Protein AF-A0A7S2RUH0-F1 (afdb_monomer)

Structure (mmCIF, N/CA/C/O backbone):
data_AF-A0A7S2RUH0-F1
#
_entry.id   AF-A0A7S2RUH0-F1
#
loop_
_atom_site.group_PDB
_atom_site.id
_atom_site.type_symbol
_atom_site.label_atom_id
_atom_site.label_alt_id
_atom_site.label_comp_id
_atom_site.label_asym_id
_atom_site.label_entity_id
_atom_site.label_seq_id
_atom_site.pdbx_PDB_ins_code
_atom_site.Cartn_x
_atom_site.Cartn_y
_atom_site.Cartn_z
_atom_site.occupancy
_atom_site.B_iso_or_equiv
_atom_site.auth_seq_id
_atom_site.auth_comp_id
_atom_site.auth_asym_id
_atom_site.auth_atom_id
_atom_site.pdbx_PDB_model_num
ATOM 1 N N . MET A 1 1 ? 20.802 -11.070 -9.646 1.00 83.31 1 MET A N 1
ATOM 2 C CA . MET A 1 1 ? 21.629 -9.842 -9.595 1.00 83.31 1 MET A CA 1
ATOM 3 C C . MET A 1 1 ? 21.119 -8.973 -8.453 1.00 83.31 1 MET A C 1
ATOM 5 O O . MET A 1 1 ? 19.918 -9.029 -8.209 1.00 83.31 1 MET A O 1
ATOM 9 N N . PRO A 1 2 ? 21.977 -8.237 -7.728 1.00 94.25 2 PRO A N 1
ATOM 10 C CA . PRO A 1 2 ? 21.528 -7.386 -6.628 1.00 94.25 2 PRO A CA 1
ATOM 11 C C . PRO A 1 2 ? 20.692 -6.205 -7.138 1.00 94.25 2 PRO A C 1
ATOM 13 O O . PRO A 1 2 ? 20.879 -5.739 -8.265 1.00 94.25 2 PRO A O 1
ATOM 16 N N . TYR A 1 3 ? 19.789 -5.698 -6.300 1.00 96.81 3 TYR A N 1
ATOM 17 C CA . TYR A 1 3 ? 19.123 -4.422 -6.561 1.00 96.81 3 TYR A CA 1
ATOM 18 C C . TYR A 1 3 ? 20.154 -3.283 -6.659 1.00 96.81 3 TYR A C 1
ATOM 20 O O . TYR A 1 3 ? 21.209 -3.329 -6.032 1.00 96.81 3 TYR A O 1
ATOM 28 N N . GLY A 1 4 ? 19.857 -2.280 -7.482 1.00 95.31 4 GLY A N 1
ATOM 29 C CA . GLY A 1 4 ? 20.740 -1.167 -7.834 1.00 95.31 4 GLY A CA 1
ATOM 30 C C . GLY A 1 4 ? 21.645 -1.430 -9.044 1.00 95.31 4 GLY A C 1
ATOM 31 O O . GLY A 1 4 ? 22.291 -0.504 -9.532 1.00 95.31 4 GLY A O 1
ATOM 32 N N . CYS A 1 5 ? 21.696 -2.658 -9.572 1.00 94.56 5 CYS A N 1
ATOM 33 C CA . CYS A 1 5 ? 22.554 -2.964 -10.716 1.00 94.56 5 CYS A CA 1
ATOM 34 C C . CYS A 1 5 ? 22.022 -2.386 -12.043 1.00 94.56 5 CYS A C 1
ATOM 36 O O . CYS A 1 5 ? 20.813 -2.283 -12.275 1.00 94.56 5 CYS A O 1
ATOM 38 N N . LYS A 1 6 ? 22.960 -2.036 -12.933 1.00 92.56 6 LYS A N 1
ATOM 39 C CA . LYS A 1 6 ? 22.695 -1.626 -14.316 1.00 92.56 6 LYS A CA 1
ATOM 40 C C . LYS A 1 6 ? 22.646 -2.861 -15.213 1.00 92.56 6 LYS A C 1
ATOM 42 O O . LYS A 1 6 ? 23.662 -3.525 -15.408 1.00 92.56 6 LYS A O 1
ATOM 47 N N . LEU A 1 7 ? 21.486 -3.133 -15.795 1.00 90.44 7 LEU A N 1
ATOM 48 C CA . LEU A 1 7 ? 21.269 -4.219 -16.744 1.00 90.44 7 LEU A CA 1
ATOM 49 C C . LEU A 1 7 ? 21.368 -3.675 -18.165 1.00 90.44 7 LEU A C 1
ATOM 51 O O . LEU A 1 7 ? 20.689 -2.712 -18.517 1.00 90.44 7 LEU A O 1
ATOM 55 N N . ARG A 1 8 ? 22.216 -4.282 -18.992 1.00 87.94 8 ARG A N 1
ATOM 56 C CA . ARG A 1 8 ? 22.349 -3.926 -20.410 1.00 87.94 8 ARG A CA 1
ATOM 57 C C . ARG A 1 8 ? 21.547 -4.893 -21.267 1.00 87.94 8 ARG A C 1
ATOM 59 O O . ARG A 1 8 ? 21.466 -6.079 -20.950 1.00 87.94 8 ARG A O 1
ATOM 66 N N . SER A 1 9 ? 20.974 -4.385 -22.355 1.00 84.00 9 SER A N 1
ATOM 67 C CA . SER A 1 9 ? 20.269 -5.234 -23.315 1.00 84.00 9 SER A CA 1
ATOM 68 C C . SER A 1 9 ? 21.210 -6.269 -23.944 1.00 84.00 9 SER A C 1
ATOM 70 O O . SER A 1 9 ? 22.356 -5.958 -24.267 1.00 84.00 9 SER A O 1
ATOM 72 N N . ARG A 1 10 ? 20.718 -7.501 -24.133 1.00 77.06 10 ARG A N 1
ATOM 73 C CA . ARG A 1 10 ? 21.500 -8.633 -24.669 1.00 77.06 10 ARG A CA 1
ATOM 74 C C . ARG A 1 10 ? 21.819 -8.486 -26.160 1.00 77.06 10 ARG A C 1
ATOM 76 O O . ARG A 1 10 ? 22.752 -9.111 -26.653 1.00 77.06 10 ARG A O 1
ATOM 83 N N . ASN A 1 11 ? 21.036 -7.699 -26.897 1.00 73.44 11 ASN A N 1
ATOM 84 C CA . ASN A 1 11 ? 21.302 -7.431 -28.305 1.00 73.44 11 ASN A CA 1
ATOM 85 C C . ASN A 1 11 ? 22.430 -6.391 -28.428 1.00 73.44 11 ASN A C 1
ATOM 87 O O . ASN A 1 11 ? 22.303 -5.249 -27.997 1.00 73.44 11 ASN A O 1
ATOM 91 N N . ASN A 1 12 ? 23.537 -6.800 -29.049 1.00 54.56 12 ASN A N 1
ATOM 92 C CA . ASN A 1 12 ? 24.797 -6.061 -29.237 1.00 54.56 12 ASN A CA 1
ATOM 93 C C . ASN A 1 12 ? 24.691 -4.752 -30.063 1.00 54.56 12 ASN A C 1
ATOM 95 O O . ASN A 1 12 ? 25.675 -4.290 -30.627 1.00 54.56 12 ASN A O 1
ATOM 99 N N . ARG A 1 13 ? 23.506 -4.135 -30.152 1.00 69.00 13 ARG A N 1
ATOM 100 C CA . ARG A 1 13 ? 23.274 -2.834 -30.794 1.00 69.00 13 ARG A CA 1
ATOM 101 C C . ARG A 1 13 ? 23.440 -1.653 -29.832 1.00 69.00 13 ARG A C 1
ATOM 103 O O . ARG A 1 13 ? 23.241 -0.530 -30.244 1.00 69.00 13 ARG A O 1
ATOM 110 N N . GLY A 1 14 ? 23.809 -1.882 -28.570 1.00 58.62 14 GLY A N 1
ATOM 111 C CA . GLY A 1 14 ? 24.535 -0.896 -27.756 1.00 58.62 14 GLY A CA 1
ATOM 112 C C . GLY A 1 14 ? 23.761 0.232 -27.056 1.00 58.62 14 GLY A C 1
ATOM 113 O O . GLY A 1 14 ? 24.355 0.872 -26.192 1.00 58.62 14 GLY A O 1
ATOM 114 N N . TYR A 1 15 ? 22.475 0.478 -27.329 1.00 68.88 15 TYR A N 1
ATOM 115 C CA . TYR A 1 15 ? 21.868 1.763 -26.918 1.00 68.88 15 TYR A CA 1
ATOM 116 C C . TYR A 1 15 ? 20.900 1.747 -25.716 1.00 68.88 15 TYR A C 1
ATOM 118 O O . TYR A 1 1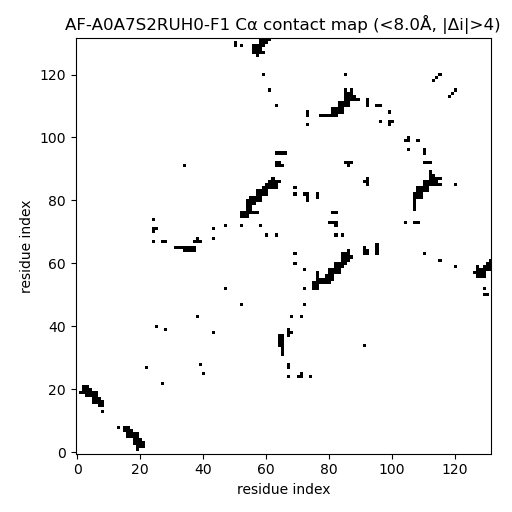5 ? 20.440 2.811 -25.318 1.00 68.88 15 TYR A O 1
ATOM 126 N N . GLY A 1 16 ? 20.614 0.600 -25.083 1.00 84.62 16 GLY A N 1
ATOM 127 C CA . GLY A 1 16 ? 19.641 0.517 -23.976 1.00 84.62 16 GLY A CA 1
ATOM 128 C C . GLY A 1 16 ? 20.177 -0.138 -22.700 1.00 84.62 16 GLY A C 1
ATOM 129 O O . GLY A 1 16 ? 20.807 -1.199 -22.746 1.00 84.62 16 GLY A O 1
ATOM 130 N N . PHE A 1 17 ? 19.893 0.470 -21.547 1.00 90.50 17 PHE A N 1
ATOM 131 C CA . PHE A 1 17 ? 20.092 -0.129 -20.227 1.00 90.50 17 PHE A CA 1
ATOM 132 C C . PHE A 1 17 ? 18.894 0.164 -19.317 1.00 90.50 17 PHE A C 1
ATOM 134 O O . PHE A 1 17 ? 18.179 1.137 -19.535 1.00 90.50 17 PHE A O 1
ATOM 141 N N . VAL A 1 18 ? 18.713 -0.646 -18.276 1.00 93.00 18 VAL A N 1
ATOM 142 C CA . VAL A 1 18 ? 17.738 -0.410 -17.201 1.00 93.00 18 VAL A CA 1
ATOM 143 C C . VAL A 1 18 ? 18.412 -0.555 -15.839 1.00 93.00 18 VAL A C 1
ATOM 145 O O . VAL A 1 18 ? 19.437 -1.229 -15.719 1.00 93.00 18 VAL A O 1
ATOM 148 N N . TYR A 1 19 ? 17.849 0.074 -14.810 1.00 94.56 19 TYR A N 1
ATOM 149 C CA . TYR A 1 19 ? 18.255 -0.137 -13.421 1.00 94.56 19 TYR A CA 1
ATOM 150 C C . TYR A 1 19 ? 17.253 -1.052 -12.724 1.00 94.56 19 TYR A C 1
ATOM 152 O O . TYR A 1 19 ? 16.047 -0.832 -12.808 1.00 94.56 19 TYR A O 1
ATOM 160 N N . LEU A 1 20 ? 17.753 -2.070 -12.024 1.00 95.06 20 LEU A N 1
ATOM 161 C CA . LEU A 1 20 ? 16.914 -2.964 -11.232 1.00 95.06 20 LEU A CA 1
ATOM 162 C C . LEU A 1 20 ? 16.699 -2.366 -9.838 1.00 95.06 20 LEU A C 1
ATOM 164 O O . LEU A 1 20 ? 17.609 -2.402 -9.016 1.00 95.06 20 LEU A O 1
ATOM 168 N N . LEU A 1 21 ? 15.518 -1.825 -9.550 1.00 96.12 21 LEU A N 1
ATOM 169 C CA . LEU A 1 21 ? 15.207 -1.219 -8.250 1.00 96.12 21 LEU A CA 1
ATOM 170 C C . LEU A 1 21 ? 14.469 -2.198 -7.335 1.00 96.12 21 LEU A C 1
ATOM 172 O O . LEU A 1 21 ? 13.692 -3.028 -7.804 1.00 96.12 21 LEU A O 1
ATOM 176 N N . LYS A 1 22 ? 14.717 -2.098 -6.024 1.00 95.75 22 LYS A N 1
ATOM 177 C CA . LYS A 1 22 ? 13.953 -2.858 -5.028 1.00 95.75 22 LYS A CA 1
ATOM 178 C C . LYS A 1 22 ? 12.527 -2.297 -4.976 1.00 95.75 22 LYS A C 1
ATOM 180 O O . LYS A 1 22 ? 12.402 -1.078 -4.871 1.00 95.75 22 LYS A O 1
ATOM 185 N N . PRO A 1 23 ? 11.475 -3.133 -5.012 1.00 94.69 23 PRO A N 1
ATOM 186 C CA . PRO A 1 23 ? 10.105 -2.650 -4.898 1.00 94.69 23 PRO A CA 1
ATOM 187 C C . PRO A 1 23 ? 9.880 -1.881 -3.592 1.00 94.69 23 PRO A C 1
ATOM 189 O O . PRO A 1 23 ? 10.263 -2.339 -2.512 1.00 94.69 23 PRO A O 1
ATOM 192 N N . THR A 1 24 ? 9.234 -0.725 -3.701 1.00 96.44 24 THR A N 1
ATOM 193 C CA . THR A 1 24 ? 8.676 0.038 -2.579 1.00 96.44 24 THR A CA 1
ATOM 194 C C . THR A 1 24 ? 7.255 0.461 -2.945 1.00 96.44 24 THR A C 1
ATOM 196 O O . THR A 1 24 ? 6.957 0.540 -4.137 1.00 96.44 24 THR A O 1
ATOM 199 N N . PRO A 1 25 ? 6.377 0.757 -1.972 1.00 96.38 25 PRO A N 1
ATOM 200 C CA . PRO A 1 25 ? 5.065 1.339 -2.244 1.00 96.38 25 PRO A CA 1
ATOM 201 C C . PRO A 1 25 ? 5.090 2.527 -3.218 1.00 96.38 25 PRO A C 1
ATOM 203 O O . PRO A 1 25 ? 4.273 2.557 -4.125 1.00 96.38 25 PRO A O 1
ATOM 206 N N . GLU A 1 26 ? 6.055 3.447 -3.122 1.00 95.50 26 GLU A N 1
ATOM 207 C CA . GLU A 1 26 ? 6.181 4.592 -4.045 1.00 95.50 26 GLU A CA 1
ATOM 208 C C . GLU A 1 26 ? 6.466 4.139 -5.483 1.00 95.50 26 GLU A C 1
ATOM 210 O O . GLU A 1 26 ? 5.807 4.559 -6.430 1.00 95.50 26 GLU A O 1
ATOM 215 N N . LEU A 1 27 ? 7.429 3.229 -5.667 1.00 95.62 27 LEU A N 1
ATOM 216 C CA . LEU A 1 27 ? 7.750 2.692 -6.993 1.00 95.62 27 LEU A CA 1
ATOM 217 C C . LEU A 1 27 ? 6.613 1.826 -7.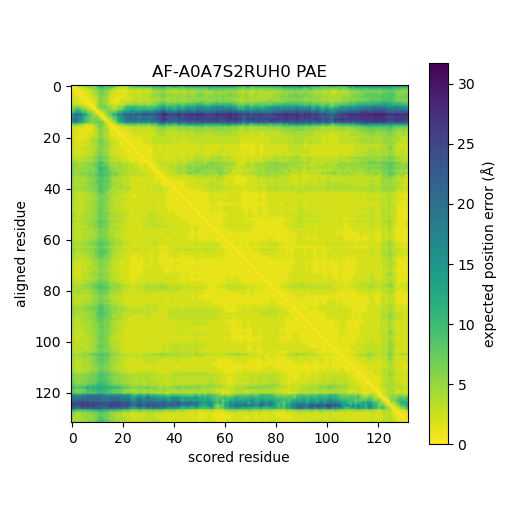549 1.00 95.62 27 LEU A C 1
ATOM 219 O O . LEU A 1 27 ? 6.359 1.830 -8.755 1.00 95.62 27 LEU A O 1
ATOM 223 N N . TRP A 1 28 ? 5.913 1.105 -6.673 1.00 94.69 28 TRP A N 1
ATOM 224 C CA . TRP A 1 28 ? 4.750 0.308 -7.036 1.00 94.69 28 TRP A CA 1
ATOM 225 C C . TRP A 1 28 ? 3.605 1.199 -7.511 1.00 94.69 28 TRP A C 1
ATOM 227 O O . TRP A 1 28 ? 3.051 0.959 -8.576 1.00 94.69 28 TRP A O 1
ATOM 237 N N . VAL A 1 29 ? 3.316 2.286 -6.793 1.00 92.25 29 VAL A N 1
ATOM 238 C CA . VAL A 1 29 ? 2.292 3.272 -7.165 1.00 92.25 29 VAL A CA 1
ATOM 239 C C . VAL A 1 29 ? 2.509 3.842 -8.567 1.00 92.25 29 VAL A C 1
ATOM 241 O O . VAL A 1 29 ? 1.542 4.055 -9.290 1.00 92.25 29 VAL A O 1
ATOM 244 N N . LYS A 1 30 ? 3.762 4.020 -8.998 1.00 92.25 30 LYS A N 1
ATOM 245 C CA . LYS A 1 30 ? 4.086 4.497 -10.356 1.00 92.25 30 LYS A CA 1
ATOM 246 C C . LYS A 1 30 ? 3.934 3.447 -11.457 1.00 92.25 30 LYS A C 1
ATOM 248 O O . LYS A 1 30 ? 3.941 3.812 -12.628 1.00 92.25 30 LYS A O 1
ATOM 253 N N . SER A 1 31 ? 3.884 2.163 -11.108 1.00 91.88 31 SER A N 1
ATOM 254 C CA . SER A 1 31 ? 3.910 1.046 -12.065 1.00 91.88 31 SER A CA 1
ATOM 255 C C . SER A 1 31 ? 2.699 0.117 -11.981 1.00 91.88 31 SER A C 1
ATOM 257 O O . SER A 1 31 ? 2.585 -0.802 -12.792 1.00 91.88 31 SER A O 1
ATOM 259 N N . LEU A 1 32 ? 1.792 0.347 -11.028 1.00 92.25 32 LEU A N 1
ATOM 260 C CA . LEU A 1 32 ? 0.583 -0.448 -10.871 1.00 92.25 32 LEU A CA 1
ATOM 261 C C . LEU A 1 32 ? -0.363 -0.282 -12.065 1.00 92.25 32 LEU A C 1
ATOM 263 O O . LEU A 1 32 ? -0.398 0.745 -12.742 1.00 92.25 32 LEU A O 1
ATOM 267 N N . ASN A 1 33 ? -1.182 -1.305 -12.296 1.00 89.62 33 ASN A N 1
ATOM 268 C CA . ASN A 1 33 ? -2.251 -1.232 -13.282 1.00 89.62 33 ASN A CA 1
ATOM 269 C C . ASN A 1 33 ? -3.422 -0.437 -12.700 1.00 89.62 33 ASN A C 1
ATOM 271 O O . ASN A 1 33 ? -4.104 -0.901 -11.784 1.00 89.62 33 ASN A O 1
ATOM 275 N N . HIS A 1 34 ? -3.655 0.759 -13.237 1.00 92.19 34 HIS A N 1
ATOM 276 C CA . HIS A 1 34 ? -4.736 1.626 -12.786 1.00 92.19 34 HIS A CA 1
ATOM 277 C C . HIS A 1 34 ? -6.103 1.016 -13.095 1.00 92.19 34 HIS A C 1
ATOM 279 O O . HIS A 1 34 ? -6.443 0.758 -14.249 1.00 92.19 34 HIS A O 1
ATOM 285 N N . ARG A 1 35 ? -6.906 0.830 -12.046 1.00 92.62 35 ARG A N 1
ATOM 286 C CA . ARG A 1 35 ? -8.329 0.454 -12.134 1.00 92.62 35 ARG A CA 1
ATOM 287 C C . ARG A 1 35 ? -9.248 1.595 -11.710 1.00 92.62 35 ARG A C 1
ATOM 289 O O . ARG A 1 35 ? -10.428 1.608 -12.043 1.00 92.62 35 ARG A O 1
ATOM 296 N N . THR A 1 36 ? -8.701 2.528 -10.943 1.00 94.69 36 THR A N 1
ATOM 297 C CA . THR A 1 36 ? -9.372 3.691 -10.368 1.00 94.69 36 THR A CA 1
ATOM 298 C C . THR A 1 36 ? -8.417 4.879 -10.399 1.00 94.69 36 THR A C 1
ATOM 300 O O . THR A 1 36 ? -7.206 4.708 -10.573 1.00 94.69 36 THR A O 1
ATOM 303 N N . GLN A 1 37 ? -8.943 6.076 -10.138 1.00 96.31 37 GLN A N 1
ATOM 304 C CA . GLN A 1 37 ? -8.096 7.165 -9.661 1.00 96.31 37 GLN A CA 1
ATOM 305 C C . GLN A 1 37 ? -7.400 6.723 -8.365 1.00 96.31 37 GLN A C 1
ATOM 307 O O . GLN A 1 37 ? -7.984 5.987 -7.561 1.00 96.31 37 GLN A O 1
ATOM 312 N N . ILE A 1 38 ? -6.142 7.124 -8.192 1.00 96.31 38 ILE A N 1
ATOM 313 C CA . ILE A 1 38 ? -5.327 6.751 -7.034 1.00 96.31 38 ILE A CA 1
ATOM 314 C C . ILE A 1 38 ? -4.887 7.975 -6.238 1.00 96.31 38 ILE A C 1
ATOM 316 O O . ILE A 1 38 ? -4.920 9.102 -6.733 1.00 96.31 38 ILE A O 1
ATOM 320 N N . ILE A 1 39 ? -4.442 7.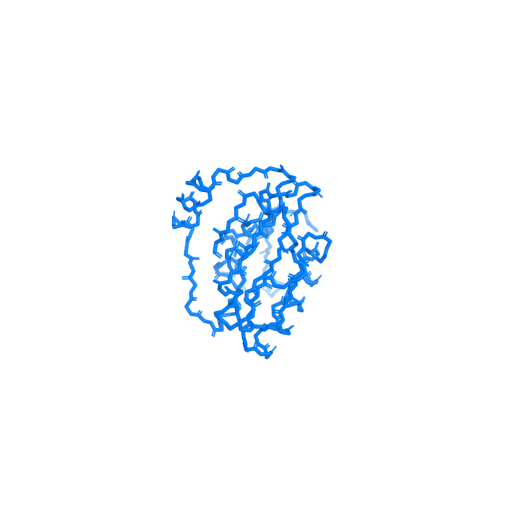706 -5.014 1.00 95.06 39 ILE A N 1
ATOM 321 C CA . ILE A 1 39 ? -3.795 8.667 -4.125 1.00 95.06 39 ILE A CA 1
ATOM 322 C C . ILE A 1 39 ? -2.293 8.609 -4.387 1.00 95.06 39 ILE A C 1
ATOM 324 O O . ILE A 1 39 ? -1.718 7.521 -4.487 1.00 95.06 39 ILE A O 1
ATOM 328 N N . HIS A 1 40 ? -1.668 9.776 -4.519 1.00 94.56 40 HIS A N 1
ATOM 329 C CA . HIS A 1 40 ? -0.243 9.894 -4.803 1.00 94.56 40 HIS A CA 1
ATOM 330 C C . HIS A 1 40 ? 0.576 10.141 -3.532 1.00 94.56 40 HIS A C 1
ATOM 332 O O . HIS A 1 40 ? 0.056 10.400 -2.452 1.00 94.56 40 HIS A O 1
ATOM 338 N N . GLU A 1 41 ? 1.893 10.039 -3.674 1.00 93.44 41 GLU A N 1
ATOM 339 C CA . GLU A 1 41 ? 2.868 9.930 -2.583 1.00 93.44 41 GLU A CA 1
ATOM 340 C C . GLU A 1 41 ? 2.785 11.059 -1.548 1.00 93.44 41 GLU A C 1
ATOM 342 O O . GLU A 1 41 ? 2.939 10.797 -0.358 1.00 93.44 41 GLU A O 1
ATOM 347 N N . LEU A 1 42 ? 2.515 12.294 -1.981 1.00 96.44 42 LEU A N 1
ATOM 348 C CA . LEU A 1 42 ? 2.399 13.446 -1.080 1.00 96.44 42 LEU A CA 1
ATOM 349 C C . LEU A 1 42 ? 1.164 13.342 -0.182 1.00 96.44 42 LEU A C 1
ATOM 351 O O . LEU A 1 42 ? 1.267 13.536 1.029 1.00 96.44 42 LEU A O 1
ATOM 355 N N . ASP A 1 43 ? 0.024 12.970 -0.759 1.00 97.94 43 ASP A N 1
ATOM 356 C CA . ASP A 1 43 ? -1.220 12.791 -0.015 1.00 97.94 43 ASP A CA 1
ATOM 357 C C . ASP A 1 43 ? -1.119 11.572 0.905 1.00 97.94 43 ASP A C 1
ATOM 359 O O . ASP A 1 43 ? -1.466 11.662 2.079 1.00 97.94 43 ASP A O 1
ATOM 363 N N . ILE A 1 44 ? -0.551 10.459 0.420 1.00 97.88 44 ILE A N 1
ATOM 364 C CA . ILE A 1 44 ? -0.271 9.272 1.242 1.00 97.88 44 ILE A CA 1
ATOM 365 C C . ILE A 1 44 ? 0.602 9.658 2.444 1.00 97.88 44 ILE A C 1
ATOM 367 O O . ILE A 1 44 ? 0.281 9.302 3.578 1.00 97.88 44 ILE A O 1
ATOM 371 N N . ALA A 1 45 ? 1.692 10.400 2.233 1.00 97.75 45 ALA A N 1
ATOM 372 C CA . ALA A 1 45 ? 2.574 10.829 3.315 1.00 97.75 45 ALA A CA 1
ATOM 373 C C . ALA A 1 45 ? 1.843 11.721 4.329 1.00 97.75 45 ALA A C 1
ATOM 375 O O . ALA A 1 45 ? 1.993 11.537 5.537 1.00 97.75 45 ALA A O 1
ATOM 376 N N . HIS A 1 46 ? 1.015 12.652 3.853 1.00 98.38 46 HIS A N 1
ATOM 377 C CA . HIS A 1 46 ? 0.237 13.522 4.725 1.00 98.38 46 HIS A CA 1
ATOM 378 C C . HIS A 1 46 ? -0.801 12.735 5.538 1.00 98.38 46 HIS A C 1
ATOM 380 O O . HIS A 1 46 ? -0.819 12.834 6.763 1.00 98.38 46 HIS A O 1
ATOM 386 N N . ILE A 1 47 ? -1.612 11.904 4.881 1.00 98.50 47 ILE A N 1
ATOM 387 C CA . ILE A 1 47 ? -2.676 11.109 5.509 1.00 98.50 47 ILE A CA 1
ATOM 388 C C . ILE A 1 47 ? -2.092 10.148 6.543 1.00 98.50 47 ILE A C 1
ATOM 390 O O . ILE A 1 47 ? -2.552 10.109 7.680 1.00 98.50 47 ILE A O 1
ATOM 394 N N . THR A 1 48 ? -1.053 9.393 6.179 1.00 98.19 48 THR A N 1
ATOM 395 C CA . THR A 1 48 ? -0.426 8.426 7.097 1.00 98.19 48 THR A CA 1
ATOM 396 C C . THR A 1 48 ? 0.170 9.104 8.334 1.00 98.19 48 THR A C 1
ATOM 398 O O . THR A 1 48 ? 0.077 8.552 9.432 1.00 98.19 48 THR A O 1
ATOM 401 N N . CYS A 1 49 ? 0.712 10.317 8.179 1.00 98.19 49 CYS A N 1
ATOM 402 C CA . CYS A 1 49 ? 1.198 11.140 9.283 1.00 98.19 49 CYS A CA 1
ATOM 403 C C . CYS A 1 49 ? 0.054 11.632 10.185 1.00 98.19 49 CYS A C 1
ATOM 405 O O . CYS A 1 49 ? 0.125 11.473 11.403 1.00 98.19 49 CYS A O 1
ATOM 407 N N . GLN A 1 50 ? -1.029 12.163 9.605 1.00 98.56 50 GLN A N 1
ATOM 408 C CA . GLN A 1 50 ? -2.195 12.647 10.360 1.00 98.56 50 GLN A CA 1
ATOM 409 C C . GLN A 1 50 ? -2.919 11.519 11.108 1.00 98.56 50 GLN A C 1
ATOM 411 O O . GLN A 1 50 ? -3.335 11.702 12.250 1.00 98.56 50 GLN A O 1
ATOM 416 N N . LEU A 1 51 ? -3.006 10.330 10.503 1.00 98.31 51 LEU A N 1
ATOM 417 C CA . LEU A 1 51 ? -3.540 9.120 11.135 1.00 98.31 51 LEU A CA 1
ATOM 418 C C . LEU A 1 51 ? -2.579 8.493 12.160 1.00 98.31 51 LEU A C 1
ATOM 420 O O . LEU A 1 51 ? -2.941 7.515 12.811 1.00 98.31 51 LEU A O 1
ATOM 424 N N . GLN A 1 52 ? -1.361 9.032 12.301 1.00 98.31 52 GLN A N 1
ATOM 425 C CA . GLN A 1 52 ? -0.317 8.543 13.208 1.00 98.31 52 GLN A CA 1
ATOM 426 C C . GLN A 1 52 ? -0.046 7.041 13.043 1.00 98.31 52 GLN A C 1
ATOM 428 O O . GLN A 1 52 ? 0.174 6.318 14.022 1.00 98.31 52 GLN A O 1
ATOM 433 N N . LEU A 1 53 ? -0.075 6.563 11.793 1.00 98.50 53 LEU A N 1
ATOM 434 C CA . LEU A 1 53 ? 0.124 5.149 11.508 1.00 98.50 53 LEU A CA 1
ATOM 435 C C . LEU A 1 53 ? 1.520 4.716 11.952 1.00 98.50 53 LEU A C 1
ATOM 437 O O . LEU A 1 53 ? 2.525 5.364 11.656 1.00 98.50 53 LEU A O 1
ATOM 441 N N . ARG A 1 54 ? 1.578 3.586 12.652 1.00 98.38 54 ARG A N 1
ATOM 442 C CA . ARG A 1 54 ? 2.818 3.004 13.169 1.00 98.38 54 ARG A CA 1
ATOM 443 C C . ARG A 1 54 ? 2.768 1.474 13.112 1.00 98.38 54 ARG A C 1
ATOM 445 O O . ARG A 1 54 ? 1.679 0.913 12.940 1.00 98.38 54 ARG A O 1
ATOM 452 N N . PRO A 1 55 ? 3.914 0.795 13.290 1.00 98.56 55 PRO A N 1
ATOM 453 C CA . PRO A 1 55 ? 3.969 -0.659 13.337 1.00 98.56 55 PRO A CA 1
ATOM 454 C C . PRO A 1 55 ? 2.941 -1.265 14.293 1.00 98.56 55 PRO A C 1
ATOM 456 O O . PRO A 1 55 ? 2.662 -0.718 15.361 1.00 98.56 55 PRO A O 1
ATOM 459 N N . ASN A 1 56 ? 2.420 -2.429 13.913 1.00 97.50 56 ASN A N 1
ATOM 460 C CA . ASN A 1 56 ? 1.493 -3.255 14.688 1.00 97.50 56 ASN A CA 1
ATOM 461 C C . ASN A 1 56 ? 0.078 -2.684 14.865 1.00 97.50 56 ASN A C 1
ATOM 463 O O . ASN A 1 56 ? -0.725 -3.241 15.612 1.00 97.50 56 ASN A O 1
ATOM 467 N N . MET A 1 57 ? -0.260 -1.603 14.161 1.00 97.38 57 MET A N 1
ATOM 468 C CA . MET A 1 57 ? -1.628 -1.099 14.131 1.00 97.38 57 MET A CA 1
ATOM 469 C C . MET A 1 57 ? -2.542 -1.957 13.250 1.00 97.38 57 MET A C 1
ATOM 471 O O . MET A 1 57 ? -2.178 -2.405 12.165 1.00 97.38 57 MET A O 1
ATOM 475 N N . VAL A 1 58 ? -3.774 -2.123 13.718 1.00 97.25 58 VAL A N 1
ATOM 476 C CA . VAL A 1 58 ? -4.929 -2.530 12.910 1.00 97.25 58 VAL A CA 1
ATOM 477 C C . VAL A 1 58 ? -5.551 -1.291 12.268 1.00 97.25 58 VAL A C 1
ATOM 479 O O . VAL A 1 58 ? -5.935 -0.369 12.992 1.00 97.25 58 VAL A O 1
ATOM 482 N N . VAL A 1 59 ? -5.662 -1.273 10.943 1.00 97.94 59 VAL A N 1
ATOM 483 C CA . VAL A 1 59 ? -6.183 -0.151 10.148 1.00 97.94 59 VAL A CA 1
ATOM 484 C C . VAL A 1 59 ? -7.336 -0.636 9.276 1.00 97.94 59 VAL A C 1
ATOM 486 O O . VAL A 1 59 ? -7.291 -1.748 8.748 1.00 97.94 59 VAL A O 1
ATOM 489 N N . LEU A 1 60 ? -8.369 0.191 9.140 1.00 97.81 60 LEU A N 1
ATOM 490 C CA . LEU A 1 60 ? -9.476 -0.042 8.213 1.00 97.81 60 LEU A CA 1
ATOM 491 C C . LEU A 1 60 ? -9.329 0.884 7.007 1.00 97.81 60 LEU A C 1
ATOM 493 O O . LEU A 1 60 ? -8.959 2.039 7.187 1.00 97.81 60 LEU A O 1
ATOM 497 N N . GLU A 1 61 ? -9.608 0.380 5.809 1.00 98.12 61 GLU A N 1
ATOM 498 C CA . GLU A 1 61 ? -9.596 1.152 4.562 1.00 98.12 61 GLU A CA 1
ATOM 499 C C . GLU A 1 61 ? -10.878 0.900 3.761 1.00 98.12 61 GLU A C 1
ATOM 501 O O . GLU A 1 61 ? -11.238 -0.255 3.525 1.00 98.12 61 GLU A O 1
ATOM 506 N N . ALA A 1 62 ? -11.539 1.953 3.283 1.00 97.06 62 ALA A N 1
ATOM 507 C CA . ALA A 1 62 ? -12.579 1.842 2.260 1.00 97.06 62 ALA A CA 1
ATOM 508 C C . ALA A 1 62 ? -12.570 3.074 1.332 1.00 97.06 62 ALA A C 1
ATOM 510 O O . ALA A 1 62 ? -12.814 4.186 1.777 1.00 97.06 62 ALA A O 1
ATOM 511 N N . GLY A 1 63 ? -12.363 2.971 0.014 1.00 97.56 63 GLY A N 1
ATOM 512 C CA . GLY A 1 63 ? -12.300 1.779 -0.840 1.00 97.56 63 GLY A CA 1
ATOM 513 C C . GLY A 1 63 ? -10.889 1.272 -1.185 1.00 97.56 63 GLY A C 1
ATOM 514 O O . GLY A 1 63 ? -9.964 2.067 -1.325 1.00 97.56 63 GLY A O 1
ATOM 515 N N . THR A 1 64 ? -10.737 -0.037 -1.433 1.00 97.94 64 THR A N 1
ATOM 516 C CA . THR A 1 64 ? -9.455 -0.647 -1.860 1.00 97.94 64 THR A CA 1
ATOM 517 C C . THR A 1 64 ? -8.944 -0.101 -3.201 1.00 97.94 64 THR A C 1
ATOM 519 O O . THR A 1 64 ? -7.756 0.194 -3.362 1.00 97.94 64 THR A O 1
ATOM 522 N N . GLY A 1 65 ? -9.822 0.009 -4.207 1.00 96.88 65 GLY A N 1
ATOM 523 C CA . GLY A 1 65 ? -9.492 0.554 -5.524 1.00 96.88 65 GLY A CA 1
ATOM 524 C C . GLY A 1 65 ? -8.302 -0.141 -6.204 1.00 96.88 65 GLY A C 1
ATOM 525 O O . GLY A 1 65 ? -8.288 -1.355 -6.429 1.00 96.88 65 GLY A O 1
ATOM 526 N N . SER A 1 66 ? -7.288 0.645 -6.575 1.00 97.00 66 SER A N 1
ATOM 527 C CA . SER A 1 66 ? -6.056 0.124 -7.195 1.00 97.00 66 SER A CA 1
ATOM 528 C C . SER A 1 66 ? -4.983 -0.298 -6.175 1.00 97.00 66 SER A C 1
ATOM 530 O O . SER 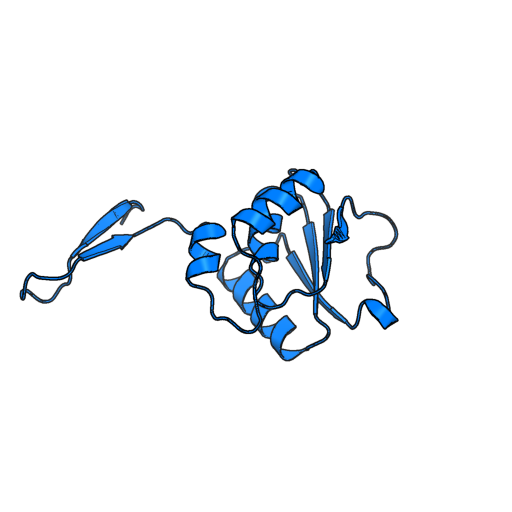A 1 66 ? -3.918 -0.762 -6.572 1.00 97.00 66 SER A O 1
ATOM 532 N N . GLY A 1 67 ? -5.240 -0.154 -4.869 1.00 97.19 67 GLY A N 1
ATOM 533 C CA . GLY A 1 67 ? -4.353 -0.623 -3.798 1.00 97.19 67 GLY A CA 1
ATOM 534 C C . GLY A 1 67 ? -3.129 0.255 -3.514 1.00 97.19 67 GLY A C 1
ATOM 535 O O . GLY A 1 67 ? -2.199 -0.206 -2.854 1.00 97.19 67 GLY A O 1
ATOM 536 N N . ALA A 1 68 ? -3.091 1.495 -4.014 1.00 97.56 68 ALA A N 1
ATOM 537 C CA . ALA A 1 68 ? -1.976 2.428 -3.809 1.00 97.56 68 ALA A CA 1
ATOM 538 C C . ALA A 1 68 ? -1.740 2.734 -2.318 1.00 97.56 68 ALA A C 1
ATOM 540 O O . ALA A 1 68 ? -0.649 2.500 -1.794 1.00 97.56 68 ALA A O 1
ATOM 541 N N . MET A 1 69 ? -2.787 3.195 -1.627 1.00 98.12 69 MET A N 1
ATOM 542 C CA . MET A 1 69 ? -2.746 3.486 -0.194 1.00 98.12 69 MET A CA 1
ATOM 543 C C . MET A 1 69 ? -2.560 2.205 0.632 1.00 98.12 69 MET A C 1
ATOM 545 O O . MET A 1 69 ? -1.726 2.183 1.537 1.00 98.12 69 MET A O 1
ATOM 549 N N . SER A 1 70 ? -3.213 1.104 0.246 1.00 98.31 70 SER A N 1
ATOM 550 C CA . SER A 1 70 ? -3.075 -0.197 0.908 1.00 98.31 70 SER A CA 1
ATOM 551 C C . SER A 1 70 ? -1.616 -0.660 1.018 1.00 98.31 70 SER A C 1
ATOM 553 O O . SER A 1 70 ? -1.180 -1.076 2.090 1.00 98.31 70 SER A O 1
ATOM 555 N N . HIS A 1 71 ? -0.816 -0.528 -0.051 1.00 98.06 71 HIS A N 1
ATOM 556 C CA . HIS A 1 71 ? 0.613 -0.878 -0.015 1.00 98.06 71 HIS A CA 1
ATOM 557 C C . HIS A 1 71 ? 1.403 -0.004 0.967 1.00 98.06 71 HIS A C 1
ATOM 559 O O . HIS A 1 71 ? 2.297 -0.498 1.661 1.00 98.06 71 HIS A O 1
ATOM 565 N N . ALA A 1 72 ? 1.085 1.291 1.034 1.00 98.19 72 ALA A N 1
ATOM 566 C CA . ALA A 1 72 ? 1.734 2.211 1.957 1.00 98.19 72 ALA A CA 1
ATOM 567 C C . ALA A 1 72 ? 1.389 1.878 3.415 1.00 98.19 72 ALA A C 1
ATOM 569 O O . ALA A 1 72 ? 2.298 1.784 4.242 1.00 98.19 72 ALA A O 1
ATOM 570 N N . ILE A 1 73 ? 0.109 1.623 3.710 1.00 98.56 73 ILE A N 1
ATOM 571 C CA . ILE A 1 73 ? -0.358 1.208 5.038 1.00 98.56 73 ILE A CA 1
ATOM 572 C C . ILE A 1 73 ? 0.314 -0.107 5.445 1.00 98.56 73 ILE A C 1
ATOM 574 O O . ILE A 1 73 ? 0.917 -0.158 6.514 1.00 98.56 73 ILE A O 1
ATOM 578 N N . CYS A 1 74 ? 0.292 -1.141 4.593 1.00 98.31 74 CYS A N 1
ATOM 579 C CA . CYS A 1 74 ? 0.911 -2.438 4.889 1.00 98.31 74 CYS A CA 1
ATOM 580 C C . CYS A 1 74 ? 2.389 -2.305 5.271 1.00 98.31 74 CYS A C 1
ATOM 582 O O . CYS A 1 74 ? 2.826 -2.915 6.244 1.00 98.31 74 CYS A O 1
ATOM 584 N N . ARG A 1 75 ? 3.155 -1.469 4.556 1.00 98.19 75 ARG A N 1
ATOM 585 C CA . ARG A 1 75 ? 4.556 -1.203 4.909 1.00 98.19 75 ARG A CA 1
ATOM 586 C C . ARG A 1 75 ? 4.697 -0.595 6.305 1.00 98.19 75 ARG A C 1
ATOM 588 O O . ARG A 1 75 ? 5.642 -0.939 7.007 1.00 98.19 75 ARG A O 1
ATOM 595 N N . ILE A 1 76 ? 3.817 0.331 6.678 1.00 98.50 76 ILE A N 1
ATOM 596 C CA . ILE A 1 76 ? 3.903 1.053 7.954 1.00 98.50 76 ILE A CA 1
ATOM 597 C C . ILE A 1 76 ? 3.496 0.157 9.125 1.00 98.50 76 ILE A C 1
ATOM 599 O O . ILE A 1 76 ? 4.136 0.201 10.172 1.00 98.50 76 ILE A O 1
ATOM 603 N N . VAL A 1 77 ? 2.444 -0.649 8.958 1.00 98.44 77 VAL A N 1
ATOM 604 C CA . VAL A 1 77 ? 1.892 -1.469 10.047 1.00 98.44 77 VAL A CA 1
ATOM 605 C C . VAL A 1 77 ? 2.622 -2.800 10.236 1.00 98.44 77 VAL A C 1
ATOM 607 O O . VAL A 1 77 ? 2.455 -3.444 11.271 1.00 98.44 77 VAL A O 1
ATOM 610 N N . ALA A 1 78 ? 3.453 -3.216 9.278 1.00 98.06 78 ALA A N 1
ATOM 611 C CA . ALA A 1 78 ? 4.331 -4.372 9.422 1.00 98.06 78 ALA A CA 1
ATOM 612 C C . ALA A 1 78 ? 5.198 -4.286 10.704 1.00 98.06 78 ALA A C 1
ATOM 614 O O . ALA A 1 78 ? 5.557 -3.186 11.130 1.00 98.06 78 ALA A O 1
ATOM 615 N N . PRO A 1 79 ? 5.589 -5.425 11.312 1.00 97.62 79 PRO A N 1
ATOM 616 C CA . PRO A 1 79 ? 5.370 -6.797 10.842 1.00 97.62 79 PRO A CA 1
ATOM 617 C C . PRO A 1 7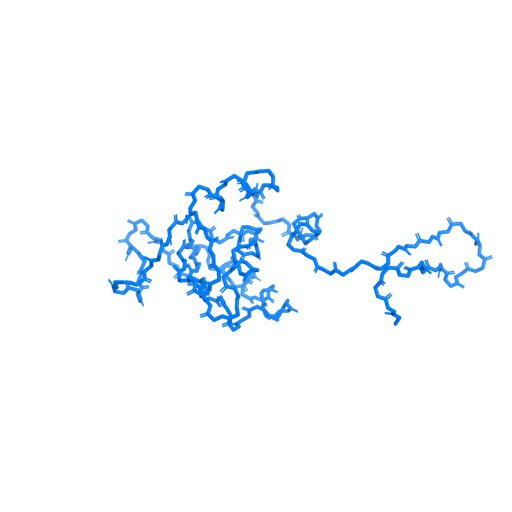9 ? 4.123 -7.495 11.408 1.00 97.62 79 PRO A C 1
ATOM 619 O O . PRO A 1 79 ? 3.763 -8.549 10.893 1.00 97.62 79 PRO A O 1
ATOM 622 N N . HIS A 1 80 ? 3.478 -6.964 12.453 1.00 96.94 80 HIS A N 1
ATOM 623 C CA . HIS A 1 80 ? 2.349 -7.642 13.119 1.00 96.94 80 HIS A CA 1
ATOM 624 C C . HIS A 1 80 ? 1.032 -6.867 13.055 1.00 96.94 80 HIS A C 1
ATOM 626 O O . HIS A 1 80 ? 0.055 -7.259 13.689 1.00 96.94 80 HIS A O 1
ATOM 632 N N . GLY A 1 81 ? 1.006 -5.747 12.335 1.00 97.00 81 GLY A N 1
ATOM 633 C CA . GLY A 1 81 ? -0.220 -4.998 12.107 1.00 97.00 81 GLY A CA 1
ATOM 634 C C . GLY A 1 81 ? -1.098 -5.670 11.067 1.00 97.00 81 GLY A C 1
ATOM 635 O O . GLY A 1 81 ? -0.743 -6.690 10.477 1.00 97.00 81 GLY A O 1
ATOM 636 N N . THR A 1 82 ? -2.270 -5.095 10.839 1.00 97.00 82 THR A N 1
ATOM 637 C CA . THR A 1 82 ? -3.233 -5.671 9.902 1.00 97.00 82 THR A CA 1
ATOM 638 C C . THR A 1 82 ? -4.042 -4.575 9.236 1.00 97.00 82 THR A C 1
ATOM 640 O O . THR A 1 82 ? -4.563 -3.685 9.901 1.00 97.00 82 THR A O 1
ATOM 643 N N . LEU A 1 83 ? -4.178 -4.649 7.920 1.00 97.88 83 LEU A N 1
ATOM 644 C CA . LEU A 1 83 ? -5.078 -3.813 7.145 1.00 97.88 83 LEU A CA 1
ATOM 645 C C . LEU A 1 83 ? -6.319 -4.621 6.763 1.00 97.88 83 LEU A C 1
ATOM 647 O O . LEU A 1 83 ? -6.213 -5.648 6.099 1.00 97.88 83 LEU A O 1
ATOM 651 N N . HIS A 1 84 ? -7.499 -4.136 7.133 1.00 97.50 84 HIS A N 1
ATOM 652 C CA . HIS A 1 84 ? -8.762 -4.618 6.580 1.00 97.50 84 HIS A CA 1
ATOM 653 C C . HIS A 1 84 ? -9.251 -3.602 5.556 1.00 97.50 84 HIS A C 1
ATOM 655 O O . HIS A 1 84 ? -9.650 -2.500 5.923 1.00 97.50 84 HIS A O 1
ATOM 661 N N . THR A 1 85 ? -9.203 -3.971 4.281 1.00 98.00 85 THR A N 1
ATOM 662 C CA . THR A 1 85 ? -9.609 -3.101 3.175 1.00 98.00 85 THR A CA 1
ATOM 663 C C . THR A 1 85 ? -10.889 -3.614 2.530 1.00 98.00 85 THR A C 1
ATOM 665 O O . THR A 1 85 ? -11.083 -4.827 2.417 1.00 98.00 85 THR A O 1
ATOM 668 N N . TYR A 1 86 ? -11.771 -2.705 2.131 1.00 97.81 86 TYR A N 1
ATOM 669 C CA . TYR A 1 86 ? -13.105 -3.017 1.628 1.00 97.81 86 TYR A CA 1
ATOM 670 C C . TYR A 1 86 ? -13.307 -2.385 0.249 1.00 97.81 86 TYR A C 1
ATOM 672 O O . TYR A 1 86 ? -12.986 -1.218 0.047 1.00 97.81 86 TYR A O 1
ATOM 680 N N . ASP A 1 87 ? -13.873 -3.122 -0.703 1.00 97.81 87 ASP A N 1
ATOM 681 C CA . ASP A 1 87 ? -14.360 -2.564 -1.973 1.00 97.81 87 ASP A CA 1
ATOM 682 C C . ASP A 1 87 ? -15.735 -3.160 -2.273 1.00 97.81 87 ASP A C 1
ATOM 684 O O . ASP A 1 87 ? -15.928 -4.373 -2.179 1.00 97.81 87 ASP A O 1
ATOM 688 N N . PHE A 1 88 ? -16.695 -2.318 -2.647 1.00 97.00 88 PHE A N 1
ATOM 689 C CA . PHE A 1 88 ? -18.041 -2.770 -3.001 1.00 97.00 88 PHE A CA 1
ATOM 690 C C . PHE A 1 88 ? -18.086 -3.439 -4.383 1.00 97.00 88 PHE A C 1
ATOM 692 O O . PHE A 1 88 ? -19.078 -4.070 -4.730 1.00 97.00 88 PHE A O 1
ATOM 699 N N . HIS A 1 89 ? -17.035 -3.291 -5.198 1.00 97.31 89 HIS A N 1
ATOM 700 C CA . HIS A 1 89 ? -16.962 -3.884 -6.526 1.00 97.31 89 HIS A CA 1
ATOM 701 C C . HIS A 1 89 ? -16.153 -5.180 -6.493 1.00 97.31 89 HIS A C 1
ATOM 703 O O . HIS A 1 89 ? -14.920 -5.171 -6.415 1.00 97.31 89 HIS A O 1
ATOM 709 N N . GLN A 1 90 ? -16.847 -6.307 -6.645 1.00 97.12 90 GLN A N 1
ATOM 710 C CA . GLN A 1 90 ? -16.275 -7.650 -6.538 1.00 97.12 90 GLN A CA 1
ATOM 711 C C . GLN A 1 90 ? -15.021 -7.862 -7.402 1.00 97.12 90 GLN A C 1
ATOM 713 O O . GLN A 1 90 ? -14.000 -8.333 -6.899 1.00 97.12 90 GLN A O 1
ATOM 718 N N . ASP A 1 91 ? -15.052 -7.463 -8.678 1.00 97.25 91 ASP A N 1
ATOM 719 C CA . ASP A 1 91 ? -13.892 -7.651 -9.563 1.00 97.25 91 ASP A CA 1
ATOM 720 C C . ASP A 1 91 ? -12.659 -6.863 -9.117 1.00 97.25 91 ASP A C 1
ATOM 722 O O . ASP A 1 91 ? -11.537 -7.354 -9.264 1.00 97.25 91 ASP A O 1
ATOM 726 N N . ARG A 1 92 ? -12.835 -5.659 -8.552 1.00 96.19 92 ARG A N 1
ATOM 727 C CA . ARG A 1 92 ? -11.716 -4.869 -8.023 1.00 96.19 92 ARG A CA 1
ATOM 728 C C . ARG A 1 92 ? -11.154 -5.504 -6.763 1.00 96.19 92 ARG A C 1
ATOM 730 O O . ARG A 1 92 ? -9.938 -5.654 -6.672 1.00 96.19 92 ARG A O 1
ATOM 737 N N . ALA A 1 93 ? -12.018 -5.950 -5.851 1.00 97.38 93 ALA A N 1
ATOM 738 C CA . ALA A 1 93 ? -11.600 -6.677 -4.654 1.00 97.38 93 ALA A CA 1
ATOM 739 C C . ALA A 1 93 ? -10.797 -7.943 -5.013 1.00 97.38 93 ALA A C 1
ATOM 741 O O . ALA A 1 93 ? -9.745 -8.210 -4.432 1.00 97.38 93 ALA A O 1
ATOM 742 N N . ASN A 1 94 ? -11.248 -8.704 -6.014 1.00 97.69 94 ASN A N 1
ATOM 743 C CA . ASN A 1 94 ? -10.562 -9.915 -6.467 1.00 97.69 94 ASN A CA 1
ATOM 744 C C . ASN A 1 94 ? -9.202 -9.615 -7.111 1.00 97.69 94 ASN A C 1
ATOM 746 O O . ASN A 1 94 ? -8.217 -10.283 -6.795 1.00 97.69 94 ASN A O 1
ATOM 750 N N . GLN A 1 95 ? -9.127 -8.594 -7.969 1.00 96.75 95 GLN A N 1
ATOM 751 C CA . GLN A 1 95 ? -7.866 -8.162 -8.577 1.00 96.75 95 GLN A CA 1
ATOM 752 C C . GLN A 1 95 ? -6.874 -7.659 -7.525 1.00 96.75 95 GLN A C 1
ATOM 754 O O . GLN A 1 95 ? -5.723 -8.088 -7.525 1.00 96.75 95 GLN A O 1
ATOM 759 N N . ALA A 1 96 ? -7.329 -6.825 -6.586 1.00 96.94 96 ALA A N 1
ATOM 760 C CA . ALA A 1 96 ? -6.501 -6.330 -5.493 1.00 96.94 96 ALA A CA 1
ATOM 761 C C . ALA A 1 96 ? -5.960 -7.481 -4.631 1.00 96.94 96 ALA A C 1
ATOM 763 O O . ALA A 1 96 ? -4.763 -7.530 -4.364 1.00 96.94 96 ALA A O 1
ATOM 764 N N . ARG A 1 97 ? -6.799 -8.467 -4.280 1.00 97.62 97 ARG A N 1
ATOM 765 C CA . ARG A 1 97 ? -6.360 -9.675 -3.559 1.00 97.62 97 ARG A CA 1
ATOM 766 C C . ARG A 1 97 ? -5.247 -10.416 -4.308 1.00 97.62 97 ARG A C 1
ATOM 768 O O . ARG A 1 97 ? -4.258 -10.808 -3.692 1.00 97.62 97 ARG A O 1
ATOM 775 N N . GLY A 1 98 ? -5.385 -10.565 -5.626 1.00 97.44 98 GLY A N 1
ATOM 776 C CA . GLY A 1 98 ? -4.355 -11.168 -6.473 1.00 97.44 98 GLY A CA 1
ATOM 777 C C . GLY A 1 98 ? -3.048 -10.368 -6.495 1.00 97.44 98 GLY A C 1
ATOM 778 O O . GLY A 1 98 ? -1.972 -10.960 -6.429 1.00 97.44 98 GLY A O 1
ATOM 779 N N . ASP A 1 99 ? -3.126 -9.037 -6.552 1.00 96.75 99 ASP A N 1
ATOM 780 C CA . ASP A 1 99 ? -1.954 -8.154 -6.503 1.00 96.75 99 ASP A CA 1
ATOM 781 C C . ASP A 1 99 ? -1.232 -8.262 -5.149 1.00 96.75 99 ASP A C 1
ATOM 783 O O . ASP A 1 99 ? -0.017 -8.451 -5.107 1.00 96.75 99 ASP A O 1
ATOM 787 N N . PHE A 1 100 ? -1.970 -8.227 -4.034 1.00 97.75 100 PHE A N 1
ATOM 788 C CA . PHE A 1 100 ? -1.390 -8.343 -2.693 1.00 97.75 100 PHE A CA 1
ATOM 789 C C . PHE A 1 100 ? -0.718 -9.695 -2.460 1.00 97.75 100 PHE A C 1
ATOM 791 O O . PHE A 1 100 ? 0.374 -9.739 -1.897 1.00 97.75 100 PHE A O 1
ATOM 798 N N . GLN A 1 101 ? -1.317 -10.786 -2.944 1.00 97.81 101 GLN A N 1
ATOM 799 C CA . GLN A 1 101 ? -0.708 -12.112 -2.871 1.00 97.81 101 GLN A CA 1
ATOM 800 C C . GLN A 1 101 ? 0.590 -12.183 -3.689 1.00 97.81 101 GLN A C 1
ATOM 802 O O . GLN A 1 101 ? 1.604 -12.670 -3.194 1.00 97.81 101 GLN A O 1
ATOM 807 N N . LYS A 1 102 ? 0.599 -11.655 -4.922 1.00 96.50 102 LYS A N 1
ATOM 808 C CA . LYS A 1 102 ? 1.813 -11.593 -5.761 1.00 96.50 102 LYS A CA 1
ATOM 809 C C . LYS A 1 102 ? 2.927 -10.771 -5.115 1.00 96.50 102 LYS A C 1
ATOM 811 O O . LYS A 1 102 ? 4.100 -11.092 -5.291 1.00 96.50 102 LYS A O 1
ATOM 816 N N . ASN A 1 103 ? 2.555 -9.742 -4.360 1.00 96.25 103 ASN A N 1
ATOM 817 C CA . ASN A 1 103 ? 3.482 -8.865 -3.655 1.00 96.25 103 ASN A CA 1
ATOM 818 C C . ASN A 1 103 ? 3.853 -9.380 -2.249 1.00 96.25 103 ASN A C 1
ATOM 820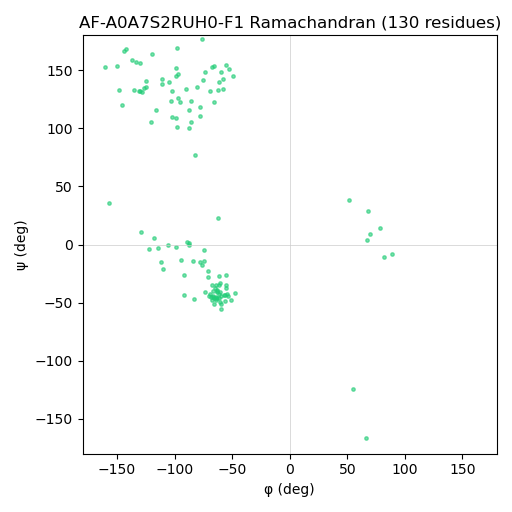 O O . ASN A 1 103 ? 4.628 -8.725 -1.554 1.00 96.25 103 ASN A O 1
ATOM 824 N N . GLY A 1 104 ? 3.335 -10.545 -1.835 1.00 96.88 104 GLY A N 1
ATOM 825 C CA . GLY A 1 104 ? 3.632 -11.177 -0.546 1.00 96.88 104 GLY A CA 1
ATOM 826 C C . GLY A 1 104 ? 3.081 -10.421 0.665 1.00 96.88 104 GLY A C 1
ATOM 827 O O . GLY A 1 104 ? 3.684 -10.461 1.732 1.00 96.88 104 GLY A O 1
ATOM 828 N N . LEU A 1 105 ? 1.979 -9.684 0.500 1.00 97.62 105 LEU A N 1
ATOM 829 C CA . LEU A 1 105 ? 1.348 -8.872 1.550 1.00 97.62 105 LEU A CA 1
ATOM 830 C C . LEU A 1 105 ? 0.150 -9.558 2.217 1.00 97.62 105 LEU A C 1
ATOM 832 O O . LEU A 1 105 ? -0.427 -9.004 3.146 1.00 97.62 105 LEU A O 1
ATOM 836 N N . ASP A 1 106 ? -0.218 -10.756 1.771 1.00 94.44 106 ASP A N 1
ATOM 837 C CA . ASP A 1 106 ? -1.377 -11.545 2.211 1.00 94.44 106 ASP A CA 1
ATOM 838 C C . ASP A 1 106 ? -1.430 -11.807 3.726 1.00 94.44 106 ASP A C 1
ATOM 840 O O . ASP A 1 106 ? -2.510 -11.942 4.295 1.00 94.44 106 ASP A O 1
ATOM 844 N N . HIS A 1 107 ? -0.278 -11.806 4.394 1.00 96.19 107 HIS A N 1
ATOM 845 C CA . HIS A 1 107 ? -0.167 -11.941 5.847 1.00 96.19 107 HIS A CA 1
ATOM 846 C C . HIS A 1 107 ? -0.488 -10.653 6.632 1.00 96.19 107 HIS A C 1
ATOM 848 O O . HIS A 1 107 ? -0.691 -10.719 7.841 1.00 96.19 107 HIS A O 1
ATOM 854 N N . LEU A 1 108 ? -0.523 -9.490 5.971 1.00 97.56 108 LEU A N 1
ATOM 855 C CA . LEU A 1 108 ? -0.809 -8.183 6.581 1.00 97.56 108 LEU A CA 1
ATOM 856 C C . LEU A 1 108 ? -2.146 -7.591 6.134 1.00 97.56 108 LEU A C 1
ATOM 858 O O . LEU A 1 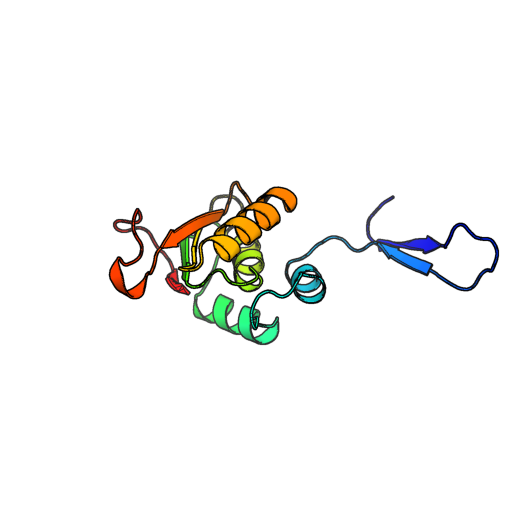108 ? -2.592 -6.622 6.744 1.00 97.56 108 LEU A O 1
ATOM 862 N N . ILE A 1 109 ? -2.763 -8.099 5.063 1.00 97.81 109 ILE A N 1
ATOM 863 C CA . ILE A 1 109 ? -3.946 -7.481 4.457 1.00 97.81 109 ILE A CA 1
ATOM 864 C C . ILE A 1 109 ? -5.089 -8.465 4.227 1.00 97.81 109 ILE A C 1
ATOM 866 O O . ILE A 1 109 ? -4.931 -9.526 3.627 1.00 97.81 109 ILE A O 1
ATOM 870 N N . HIS A 1 110 ? -6.285 -8.056 4.640 1.00 96.94 110 HIS A N 1
ATOM 871 C CA . HIS A 1 110 ? -7.533 -8.764 4.402 1.00 96.94 110 HIS A CA 1
ATOM 872 C C . HIS A 1 110 ? -8.448 -7.915 3.523 1.00 96.94 110 HIS A C 1
ATOM 874 O O . HIS A 1 110 ? -8.878 -6.835 3.926 1.00 96.94 110 HIS A O 1
ATOM 880 N N . VAL A 1 111 ? -8.743 -8.416 2.321 1.00 97.69 111 VAL A N 1
ATOM 881 C CA . VA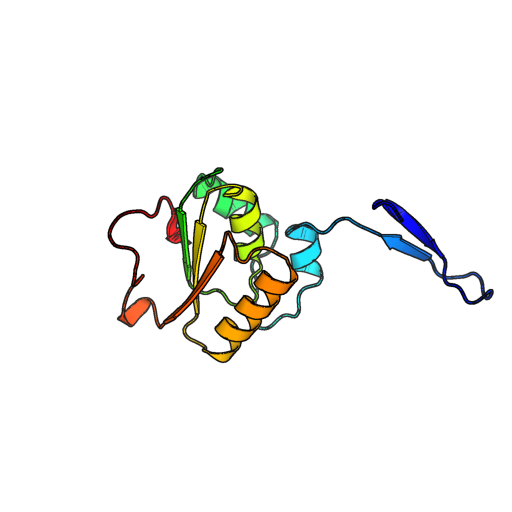L A 1 111 ? -9.630 -7.754 1.354 1.00 97.69 111 VAL A CA 1
ATOM 882 C C . VAL A 1 111 ? -11.046 -8.298 1.483 1.00 97.69 111 VAL A C 1
ATOM 884 O O . VAL A 1 111 ? -11.271 -9.497 1.276 1.00 97.69 111 VAL A O 1
ATOM 887 N N . HIS A 1 112 ? -11.995 -7.405 1.736 1.00 97.00 112 HIS A N 1
ATOM 888 C CA . HIS A 1 112 ? -13.417 -7.689 1.899 1.00 97.00 112 HIS A CA 1
ATOM 889 C C . HIS A 1 112 ? -14.209 -7.113 0.726 1.00 97.00 112 HIS A C 1
ATOM 891 O O . HIS A 1 112 ? -13.958 -5.998 0.275 1.00 97.00 112 HIS A O 1
ATOM 897 N N . HIS A 1 113 ? -15.179 -7.877 0.228 1.00 97.12 113 HIS A N 1
ATOM 898 C CA . HIS A 1 113 ? -16.148 -7.382 -0.746 1.00 97.12 113 HIS A CA 1
ATOM 899 C C . HIS A 1 113 ? -17.425 -6.990 -0.002 1.00 97.12 113 HIS A C 1
ATOM 901 O O . HIS A 1 113 ? -18.194 -7.869 0.384 1.00 97.12 113 HIS A O 1
ATOM 907 N N . ALA A 1 114 ? -17.613 -5.694 0.242 1.00 95.56 114 ALA A N 1
ATOM 908 C CA . ALA A 1 114 ? -18.779 -5.174 0.950 1.00 95.56 114 ALA A CA 1
ATOM 909 C C . ALA A 1 114 ? -18.982 -3.677 0.684 1.00 95.56 114 ALA A C 1
ATOM 911 O O . ALA A 1 114 ? -18.024 -2.938 0.450 1.00 95.56 114 ALA A O 1
ATOM 912 N N . ASP A 1 115 ? -20.235 -3.232 0.776 1.00 96.06 115 ASP A N 1
ATOM 913 C CA . ASP A 1 115 ? -20.588 -1.814 0.816 1.00 96.06 115 ASP A CA 1
ATOM 914 C C . ASP A 1 115 ? -20.546 -1.307 2.265 1.00 96.06 115 ASP A C 1
ATOM 916 O O . ASP A 1 115 ? -21.477 -1.508 3.049 1.00 96.06 115 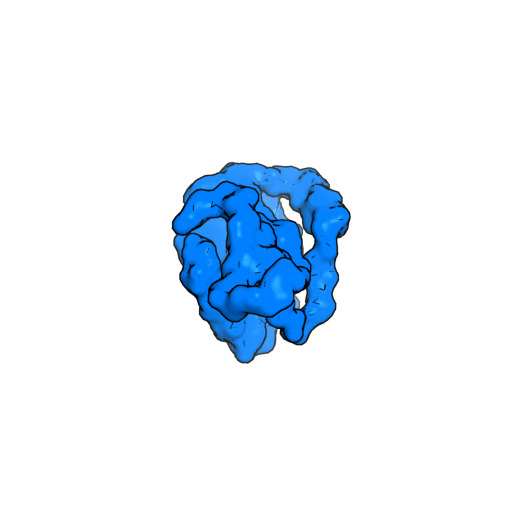ASP A O 1
ATOM 920 N N . VAL A 1 116 ? -19.452 -0.634 2.621 1.00 95.06 116 VAL A N 1
ATOM 921 C CA . VAL A 1 116 ? -19.227 -0.111 3.977 1.00 95.06 116 VAL A CA 1
ATOM 922 C C . VAL A 1 116 ? -20.290 0.911 4.391 1.00 95.06 116 VAL A C 1
ATOM 924 O O . VAL A 1 116 ? -20.599 1.005 5.576 1.00 95.06 116 VAL A O 1
ATOM 927 N N . CYS A 1 117 ? -20.917 1.627 3.453 1.00 95.00 117 CYS A N 1
ATOM 928 C CA . CYS A 1 117 ? -21.979 2.579 3.780 1.00 95.00 117 CYS A CA 1
ATOM 929 C C . CYS A 1 117 ? -23.269 1.881 4.236 1.00 95.00 117 CYS A C 1
ATOM 931 O O . CYS A 1 117 ? -24.033 2.458 5.006 1.00 95.00 117 CYS A O 1
ATOM 933 N N . GLN A 1 118 ? -23.512 0.651 3.776 1.00 94.69 118 GLN A N 1
ATOM 934 C CA . GLN A 1 118 ? -24.701 -0.124 4.145 1.00 94.69 118 GLN A CA 1
ATOM 935 C C . GLN A 1 118 ? -24.460 -1.017 5.355 1.00 94.69 118 GLN A C 1
ATOM 937 O O . GLN A 1 118 ? -25.314 -1.114 6.234 1.00 94.69 118 GLN A O 1
ATOM 942 N N . VAL A 1 119 ? -23.313 -1.698 5.385 1.00 92.62 119 VAL A N 1
ATOM 943 C CA . VAL A 1 119 ? -23.061 -2.763 6.361 1.00 92.62 119 VAL A CA 1
ATOM 944 C C . VAL A 1 119 ? -21.948 -2.451 7.358 1.00 92.62 119 VAL A C 1
ATOM 946 O O . VAL A 1 119 ? -21.701 -3.244 8.268 1.00 92.62 119 VAL A O 1
ATOM 949 N N . GLY A 1 120 ? -21.288 -1.302 7.209 1.00 91.56 120 GLY A N 1
ATOM 950 C CA . GLY A 1 120 ? -20.139 -0.918 8.018 1.00 91.56 120 GLY A CA 1
ATOM 951 C C . GLY A 1 120 ? -18.918 -1.812 7.794 1.00 91.56 120 GLY A C 1
ATOM 952 O O . GLY A 1 120 ? -18.838 -2.611 6.859 1.00 91.56 120 GLY A O 1
ATOM 953 N N . PHE A 1 121 ? -17.950 -1.684 8.699 1.00 91.94 121 PHE A N 1
ATOM 954 C CA . PHE A 1 121 ? -16.751 -2.518 8.729 1.00 91.94 121 PHE A CA 1
ATOM 955 C C . PHE A 1 121 ? -17.042 -3.848 9.436 1.00 91.94 121 PHE A C 1
ATOM 957 O O . PHE A 1 121 ? -16.713 -4.045 10.609 1.00 91.94 121 PHE A O 1
ATOM 964 N N . GLN A 1 122 ? -17.714 -4.752 8.723 1.00 82.12 122 GLN A N 1
ATOM 965 C CA . GLN A 1 122 ? -18.051 -6.085 9.226 1.00 82.12 122 GLN A CA 1
ATOM 966 C C . GLN A 1 122 ? -16.801 -6.852 9.690 1.00 82.12 122 GLN A C 1
ATOM 968 O O . GLN A 1 122 ? -15.692 -6.613 9.229 1.00 82.12 122 GLN A O 1
ATOM 973 N N . HIS A 1 123 ? -16.970 -7.804 10.609 1.00 72.06 123 HIS A N 1
ATOM 974 C CA . HIS A 1 123 ? -15.880 -8.631 11.157 1.00 72.06 123 HIS A CA 1
ATOM 975 C C . HIS A 1 123 ? -14.843 -7.892 12.028 1.00 72.06 123 HIS A C 1
ATOM 977 O O . HIS A 1 123 ? -13.906 -8.526 12.514 1.00 72.06 123 HIS A O 1
ATOM 983 N N . ILE A 1 124 ? -15.029 -6.595 12.304 1.00 77.81 124 ILE A N 1
ATOM 984 C CA . ILE A 1 124 ? -14.214 -5.821 13.250 1.00 77.81 124 ILE A CA 1
ATOM 985 C C . ILE A 1 124 ? -15.124 -5.277 14.345 1.00 77.81 124 ILE A C 1
ATOM 987 O O . ILE A 1 124 ? -15.869 -4.329 14.130 1.00 77.81 124 ILE A O 1
ATOM 991 N N . THR A 1 125 ? -15.070 -5.866 15.538 1.00 59.53 125 THR A N 1
ATOM 992 C CA . THR A 1 125 ? -15.970 -5.462 16.623 1.00 59.53 125 THR A CA 1
ATOM 993 C C . THR A 1 125 ? -15.467 -4.236 17.392 1.00 59.53 125 THR A C 1
ATOM 995 O O . THR A 1 125 ? -16.252 -3.315 17.524 1.00 59.53 125 THR A O 1
ATOM 998 N N . HIS A 1 126 ? -14.194 -4.120 17.822 1.00 58.84 126 HIS A N 1
ATOM 999 C CA . HIS A 1 126 ? -13.718 -2.939 18.599 1.00 58.84 126 HIS A CA 1
ATOM 1000 C C . HIS A 1 126 ? -12.187 -2.669 18.553 1.00 58.84 126 HIS A C 1
ATOM 1002 O O . HIS A 1 126 ? -11.600 -2.298 19.567 1.00 58.84 126 HIS A O 1
ATOM 1008 N N . LYS A 1 127 ? -11.488 -2.909 17.430 1.00 77.00 127 LYS A N 1
ATOM 1009 C CA . LYS A 1 127 ? -10.001 -2.989 17.422 1.00 77.00 127 LYS A CA 1
ATOM 1010 C C . LYS A 1 127 ? -9.242 -2.149 16.383 1.00 77.00 127 LYS A C 1
ATOM 1012 O O . LYS A 1 127 ? -8.040 -2.347 16.230 1.00 77.00 127 LYS A O 1
ATOM 1017 N N . ALA A 1 128 ? -9.885 -1.220 15.681 1.00 92.62 128 ALA A N 1
ATOM 1018 C CA . ALA A 1 128 ? -9.171 -0.361 14.735 1.00 92.62 128 ALA A CA 1
ATOM 1019 C C . ALA A 1 128 ? -8.452 0.796 15.449 1.00 92.62 128 ALA A C 1
ATOM 1021 O O . ALA A 1 128 ? -9.033 1.448 16.311 1.00 92.62 128 ALA A O 1
ATOM 1022 N N . HIS A 1 129 ? -7.201 1.061 15.070 1.00 96.38 129 HIS A N 1
ATOM 1023 C CA . HIS A 1 129 ? -6.426 2.211 15.553 1.00 96.38 129 HIS A CA 1
ATOM 1024 C C . HIS A 1 129 ? -6.585 3.429 14.640 1.00 96.38 129 HIS A C 1
ATOM 1026 O O . HIS A 1 129 ? -6.428 4.556 15.095 1.00 96.38 129 HIS A O 1
ATOM 1032 N N . ALA A 1 130 ? -6.886 3.197 13.362 1.00 97.31 130 ALA A N 1
ATOM 1033 C CA . ALA A 1 130 ? -7.135 4.225 12.365 1.00 97.31 130 ALA A CA 1
ATOM 1034 C C . ALA A 1 130 ? -8.115 3.705 11.307 1.00 97.31 130 ALA A C 1
ATOM 1036 O O . ALA A 1 130 ? -8.201 2.497 11.062 1.00 97.31 130 ALA A O 1
ATOM 1037 N N . ILE A 1 131 ? -8.834 4.635 10.686 1.00 96.69 131 ILE A N 1
ATOM 1038 C CA . ILE A 1 131 ? -9.741 4.385 9.568 1.00 96.69 131 ILE A CA 1
ATOM 1039 C C . ILE A 1 131 ? -9.354 5.363 8.464 1.00 96.69 131 ILE A C 1
ATOM 1041 O O . ILE A 1 131 ? -9.179 6.552 8.739 1.00 96.69 131 ILE A O 1
ATOM 1045 N N . PHE A 1 132 ? -9.193 4.835 7.257 1.00 96.88 132 PHE A N 1
ATOM 1046 C CA . PHE A 1 132 ? -8.974 5.587 6.035 1.00 96.88 132 PHE A CA 1
ATOM 1047 C C . PHE A 1 132 ? -10.132 5.364 5.056 1.00 96.88 132 PHE A C 1
ATOM 1049 O O . PHE A 1 132 ? -10.507 4.191 4.826 1.00 96.88 132 PHE A O 1
#

Nearest PDB structures (foldseek):
  5ccx-assembly1_A-2  TM=9.719E-01  e=5.017E-14  Homo sapiens
  5cd1-assembly1_D  TM=9.831E-01  e=5.360E-14  Homo sapiens
  3mb5-assembly1_A  TM=9.014E-01  e=8.292E-10  Pyrococcus abyssi
  5c0o-assembly1_H  TM=8.566E-01  e=1.031E-07  Thermus thermophilus HB27
  2pwy-assembly1_A  TM=8.898E-01  e=1.997E-07  Thermus thermophilus HB27

Mean predicted aligned error: 4.34 Å

Foldseek 3Di:
DDAQDKADDPPPPPDDIDGRHDDALQVCLVVFDAPDDDDHDVRLVVVCVVLVQAAQFEEEEPACGRVSSVRVSLVRNPDNYAYEHEHQDPVRLVVSCVVCVVVVSNNRYDGYHDDCVVVNPPPDDDGHSYYD

Radius of gyration: 17.17 Å; Cα contacts (8 Å, |Δi|>4): 206; chains: 1; bounding box: 50×26×49 Å

Organism: NCBI:txid49252

pLDDT: mean 93.49, std 8.62, range [54.56, 98.56]

Sequence (132 aa):
MPYGCKLRSRNNRGYGFVYLLKPTPELWVKSLNHRTQIIHELDIAHITCQLQLRPNMVVLEAGTGSGAMSHAICRIVAPHGTLHTYDFHQDRANQARGDFQKNGLDHLIHVHHADVCQVGFQHITHKAHAIF

Solvent-accessible surface area (backbone atoms only — not comparable to full-atom values): 7743 Å² total; per-residue (Å²): 131,68,70,73,41,77,45,68,61,88,63,91,78,80,83,57,72,48,72,42,72,74,89,42,48,69,61,43,58,76,67,57,76,77,79,45,88,76,72,51,71,68,58,50,53,50,50,44,57,75,58,62,66,41,58,51,37,32,33,38,36,63,68,40,59,58,38,42,60,55,44,46,51,47,64,43,13,42,91,74,14,38,37,43,29,25,17,68,48,58,70,46,33,54,49,42,48,53,53,35,50,76,69,70,39,56,88,33,47,46,75,39,72,43,52,48,90,81,63,45,70,69,100,57,90,90,71,68,72,38,78,80

Secondary structure (DSSP, 8-state):
--TT-EEEPSSTT---EEE-PPP-HHHHHTTS--SS----HHHHHHHHHHTT--TT-EEEEE--TTSHHHHHHHHHHTTT-EEEEEES-HHHHHHHHHHHHHTT-TTTEEEEE--HHHH-STT-SS--SEE-

InterPro domains:
  IPR014816 tRNA (1-methyladenosine) methyltransferase catalytic subunit Gcd14 [PS51620] (1-132)
  IPR014816 tRNA (1-methyladenosine) methyltransferase catalytic subunit Gcd14 [PTHR12133] (2-132)
  IPR029063 S-adenosyl-L-methionine-dependent methyltransferase superfamily [G3DSA:3.40.50.150] (2-132)
  IPR029063 S-adenosyl-L-methionine-dependent methyltransferase superfamily [SSF53335] (2-131)
  IPR049470 tRNA (adenine(58)-N(1))-methyltransferase catalytic subunit TRM61, C-terminal [PF08704] (16-132)